Protein AF-A0A381ZW66-F1 (afdb_monomer_lite)

Foldseek 3Di:
DPPPPPDAAEAEEQDDDPVVQVVCVVVPHPYYDHPPDDPVVVVVSVC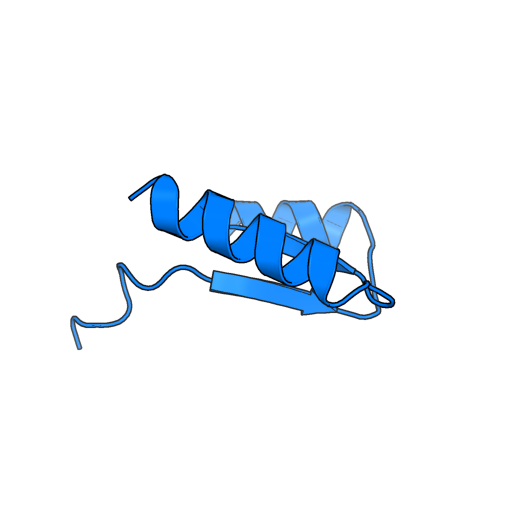VVVVVD

InterPro domains:
  IPR001789 Signal transduction response regulator, receiver domain [PF00072] (5-47)
  IPR001789 Signal transduction response regulator, receiver domain [PS50110] (1-50)
  IPR011006 CheY-like superfamily [SSF52172] (5-51)
  IPR039420 Transcriptional regulatory protein WalR-like [PTHR48111] (5-50)

Organism: NCBI:txid408172

Radius of gyration: 11.86 Å; chains: 1; bounding box: 27×31×26 Å

pLDDT: mean 88.48, std 10.67, range [52.09, 96.0]

Structure (mmCIF, N/CA/C/O backbone):
data_AF-A0A381ZW66-F1
#
_entry.id   AF-A0A381ZW66-F1
#
loop_
_atom_site.group_PDB
_atom_site.id
_atom_site.type_symbol
_atom_site.label_atom_id
_atom_site.label_alt_id
_atom_site.label_comp_id
_atom_site.label_asym_id
_atom_site.label_entity_id
_atom_site.label_seq_id
_atom_site.pdbx_PDB_ins_code
_atom_site.Cartn_x
_atom_site.Cartn_y
_atom_site.Cartn_z
_atom_site.occupancy
_atom_site.B_iso_or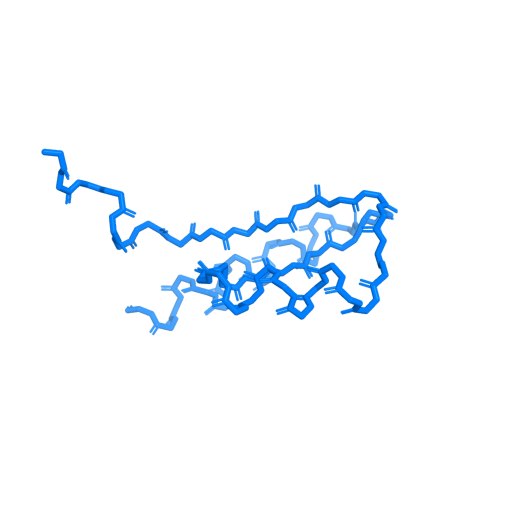_equiv
_atom_site.auth_seq_id
_atom_site.auth_comp_id
_atom_site.auth_asym_id
_atom_site.auth_atom_id
_atom_site.pdbx_PDB_model_num
ATOM 1 N N . MET A 1 1 ? -14.985 19.828 2.209 1.00 54.22 1 MET A N 1
ATOM 2 C CA . MET A 1 1 ? 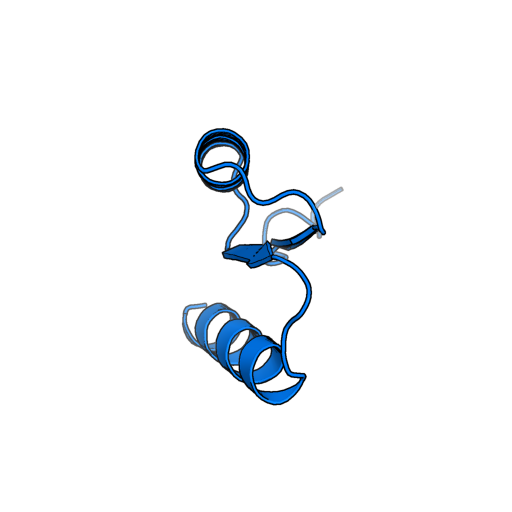-14.170 18.859 1.445 1.00 54.22 1 MET A CA 1
ATOM 3 C C . MET A 1 1 ? -13.089 18.348 2.394 1.00 54.22 1 MET A C 1
ATOM 5 O O . MET A 1 1 ? -11.937 18.687 2.236 1.00 54.22 1 MET A O 1
ATOM 9 N N . GLU A 1 2 ? -13.489 17.634 3.451 1.00 60.22 2 GLU A N 1
ATOM 10 C CA . GLU A 1 2 ? -12.682 17.498 4.689 1.00 60.22 2 GLU A CA 1
ATOM 11 C C . GLU A 1 2 ? -12.424 16.028 5.071 1.00 60.22 2 GLU A C 1
ATOM 13 O O . GLU A 1 2 ? -11.873 15.728 6.116 1.00 60.22 2 GLU A O 1
ATOM 18 N N . LYS A 1 3 ? -12.856 15.073 4.235 1.00 61.59 3 LYS A N 1
ATOM 19 C CA . LYS A 1 3 ? -12.876 13.641 4.586 1.00 61.59 3 LYS A CA 1
ATOM 20 C C . LYS A 1 3 ? -11.747 12.803 3.986 1.00 61.59 3 LYS A C 1
ATOM 22 O O . LYS A 1 3 ? -11.674 11.620 4.285 1.00 61.59 3 LYS A O 1
ATOM 27 N N . LEU A 1 4 ? -10.913 13.385 3.125 1.00 76.56 4 LEU A N 1
ATOM 28 C CA . LEU A 1 4 ? -9.863 12.643 2.419 1.00 76.56 4 LEU A CA 1
ATOM 29 C C . LEU A 1 4 ? -8.479 12.806 3.048 1.00 76.56 4 LEU A C 1
ATOM 31 O O . LEU A 1 4 ? -7.645 11.938 2.842 1.00 76.56 4 LEU A O 1
ATOM 35 N N . GLU A 1 5 ? -8.241 13.862 3.831 1.00 79.19 5 GLU A N 1
ATOM 36 C CA . GLU A 1 5 ? -6.899 14.166 4.350 1.00 79.19 5 GLU A CA 1
ATOM 37 C C . GLU A 1 5 ? -6.342 13.078 5.276 1.00 79.19 5 GLU A C 1
ATOM 39 O O . GLU A 1 5 ? -5.141 12.843 5.285 1.00 79.19 5 GLU A O 1
ATOM 44 N N . SER A 1 6 ? -7.207 12.377 6.012 1.00 84.31 6 SER A N 1
ATOM 45 C CA . SER A 1 6 ? -6.813 11.290 6.915 1.00 84.31 6 SER A CA 1
ATOM 46 C C . SER A 1 6 ? -7.007 9.891 6.331 1.00 84.31 6 SER A C 1
ATOM 48 O O . SER A 1 6 ? -6.788 8.908 7.034 1.00 84.31 6 SER A O 1
ATOM 50 N N . THR A 1 7 ? -7.458 9.764 5.078 1.00 90.50 7 THR A N 1
ATOM 51 C CA . THR A 1 7 ? -7.672 8.444 4.469 1.00 90.50 7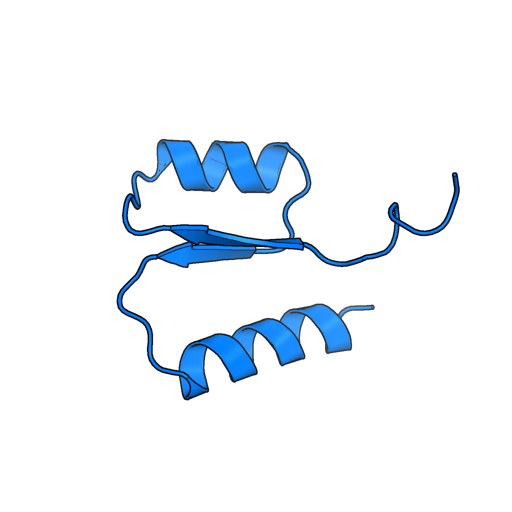 THR A CA 1
ATOM 52 C C . THR A 1 7 ? -6.333 7.887 3.985 1.00 90.50 7 THR A C 1
ATOM 54 O O . THR A 1 7 ? -5.748 8.488 3.084 1.00 90.50 7 THR A O 1
ATOM 57 N N . PRO A 1 8 ? -5.853 6.739 4.499 1.00 93.00 8 PRO A N 1
ATOM 58 C CA . PRO A 1 8 ? -4.592 6.180 4.036 1.00 93.00 8 PRO A CA 1
ATOM 59 C C . PRO A 1 8 ? -4.659 5.735 2.571 1.00 93.00 8 PRO A C 1
ATOM 61 O O . PRO A 1 8 ? -5.655 5.157 2.124 1.00 93.00 8 PRO A O 1
ATOM 64 N N . VAL A 1 9 ? -3.583 5.972 1.824 1.00 93.38 9 VAL A N 1
ATOM 65 C CA . VAL A 1 9 ? -3.483 5.700 0.387 1.00 93.38 9 VAL A CA 1
ATOM 66 C C . VAL A 1 9 ? -2.384 4.678 0.112 1.00 93.38 9 VAL A C 1
ATOM 68 O O . VAL A 1 9 ? -1.221 4.889 0.445 1.00 93.38 9 VAL A O 1
ATOM 71 N N . VAL A 1 10 ? -2.748 3.587 -0.565 1.00 93.75 10 VAL A N 1
ATOM 72 C CA . VAL A 1 10 ? -1.811 2.562 -1.050 1.00 93.75 10 VAL A CA 1
ATOM 73 C C . VAL A 1 10 ? -1.859 2.503 -2.570 1.00 93.75 10 VAL A C 1
ATOM 75 O O . VAL A 1 10 ? -2.927 2.311 -3.156 1.00 93.75 10 VAL A O 1
ATOM 78 N N . ILE A 1 11 ? -0.702 2.620 -3.218 1.00 94.19 11 ILE A N 1
ATOM 79 C CA . ILE A 1 11 ? -0.591 2.553 -4.680 1.00 94.19 11 ILE A CA 1
ATOM 80 C C . ILE A 1 11 ? -0.300 1.116 -5.124 1.00 94.19 11 ILE A C 1
ATOM 82 O O . ILE A 1 11 ? 0.604 0.468 -4.604 1.00 94.19 11 ILE A O 1
ATOM 86 N N . LEU A 1 12 ? -1.055 0.621 -6.114 1.00 93.88 12 LEU A N 1
ATOM 87 C CA . LEU A 1 12 ? -0.921 -0.732 -6.665 1.00 93.88 12 LEU A CA 1
ATOM 88 C C . LEU A 1 12 ? -0.644 -0.701 -8.169 1.00 93.88 12 LEU A C 1
ATOM 90 O O . LEU A 1 12 ? -1.553 -0.457 -8.965 1.00 93.88 12 LEU A O 1
ATOM 94 N N . THR A 1 13 ? 0.572 -1.045 -8.579 1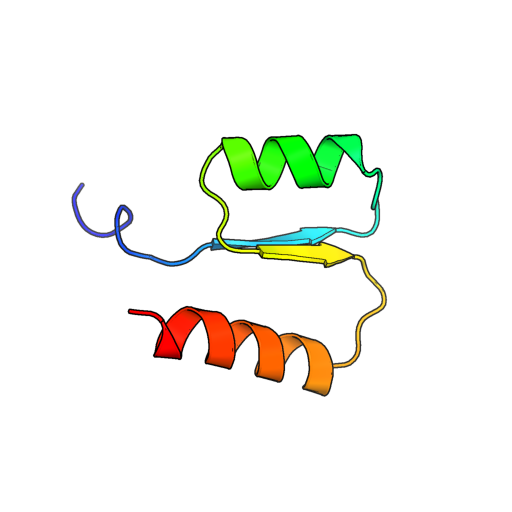.00 91.44 13 THR A N 1
ATOM 95 C CA . THR A 1 13 ? 1.027 -0.881 -9.973 1.00 91.44 13 THR A CA 1
ATOM 96 C C . THR A 1 13 ? 1.749 -2.117 -10.508 1.00 91.44 13 THR A C 1
ATOM 98 O O . THR A 1 13 ? 2.286 -2.900 -9.737 1.00 91.44 13 THR A O 1
ATOM 101 N N . ALA A 1 14 ? 1.725 -2.342 -11.823 1.00 90.81 14 ALA A N 1
ATOM 102 C CA . ALA A 1 14 ? 2.574 -3.348 -12.474 1.00 90.81 14 ALA A CA 1
ATOM 103 C C . ALA A 1 14 ? 3.984 -2.807 -12.782 1.00 90.81 14 ALA A C 1
ATOM 105 O O . ALA A 1 14 ? 4.912 -3.587 -12.968 1.00 90.81 14 ALA A O 1
ATOM 106 N N . GLU A 1 15 ? 4.137 -1.483 -12.810 1.00 81.00 15 GLU A N 1
ATOM 107 C CA . GLU A 1 15 ? 5.397 -0.784 -13.034 1.00 81.00 15 GLU A CA 1
ATOM 108 C C . GLU A 1 15 ? 5.998 -0.386 -11.687 1.00 81.00 15 GLU A C 1
ATOM 110 O O . GLU A 1 15 ? 5.370 0.309 -10.894 1.00 81.00 15 GLU A O 1
ATOM 115 N N . GLY A 1 16 ? 7.174 -0.931 -11.392 1.00 80.31 16 GLY A N 1
ATOM 116 C CA . GLY A 1 16 ? 7.771 -0.914 -10.064 1.00 80.31 16 GLY A CA 1
ATOM 117 C C . GLY A 1 16 ? 9.130 -0.253 -10.012 1.00 80.31 16 GLY A C 1
ATOM 118 O O . GLY A 1 16 ? 9.991 -0.764 -9.299 1.00 80.31 16 GLY A O 1
ATOM 119 N N . GLN A 1 17 ? 9.355 0.796 -10.804 1.00 89.75 17 GLN A N 1
ATOM 120 C CA . GLN A 1 17 ? 10.640 1.481 -10.778 1.00 89.75 17 GLN A CA 1
ATOM 121 C C . GLN A 1 17 ? 10.838 2.136 -9.406 1.00 89.75 17 GLN A C 1
ATOM 123 O O . GLN A 1 17 ? 9.894 2.656 -8.803 1.00 89.75 17 GLN A O 1
ATOM 128 N N . ASP A 1 18 ? 12.074 2.133 -8.906 1.00 86.94 18 ASP A N 1
ATOM 129 C CA . ASP A 1 18 ? 12.391 2.737 -7.607 1.00 86.94 18 ASP A CA 1
ATOM 130 C C . ASP A 1 18 ? 12.034 4.232 -7.571 1.00 86.94 18 ASP A C 1
ATOM 132 O O . ASP A 1 18 ? 11.617 4.756 -6.536 1.00 86.94 18 ASP A O 1
ATOM 136 N N . THR A 1 19 ? 12.121 4.903 -8.722 1.00 92.06 19 THR A N 1
ATOM 137 C CA . THR A 1 19 ? 11.715 6.300 -8.905 1.00 92.06 19 THR A CA 1
ATOM 138 C C . THR A 1 19 ? 10.229 6.509 -8.633 1.00 92.06 19 THR A C 1
ATOM 140 O O . THR A 1 19 ? 9.878 7.423 -7.890 1.00 92.06 19 THR A O 1
ATOM 143 N N . ASP A 1 20 ? 9.359 5.639 -9.149 1.00 92.00 20 ASP A N 1
ATOM 144 C CA . ASP A 1 20 ? 7.904 5.760 -8.985 1.00 92.00 20 ASP A CA 1
ATOM 145 C C . ASP A 1 20 ? 7.499 5.577 -7.524 1.00 92.00 20 ASP A C 1
ATOM 147 O O . ASP A 1 20 ? 6.667 6.316 -6.991 1.00 92.00 20 ASP A O 1
ATOM 151 N N . ARG A 1 21 ? 8.147 4.621 -6.850 1.00 91.75 21 ARG A N 1
ATOM 152 C CA . ARG A 1 21 ? 7.963 4.385 -5.419 1.00 91.75 21 ARG A CA 1
ATOM 153 C C . ARG A 1 21 ? 8.386 5.601 -4.599 1.00 91.75 21 ARG A C 1
ATOM 155 O O . ARG A 1 21 ? 7.638 6.033 -3.725 1.00 91.75 21 ARG A O 1
ATOM 162 N N . GLN A 1 22 ? 9.560 6.164 -4.881 1.00 93.50 22 GLN A N 1
ATOM 163 C CA . GLN A 1 22 ? 10.065 7.336 -4.167 1.00 93.50 22 GLN A CA 1
ATOM 164 C C . GLN A 1 22 ? 9.135 8.544 -4.347 1.00 93.50 22 GLN A C 1
ATOM 166 O O . GLN A 1 22 ? 8.821 9.237 -3.375 1.00 93.50 22 GLN A O 1
ATOM 171 N N . THR A 1 23 ? 8.660 8.776 -5.574 1.00 94.38 23 THR A N 1
ATOM 172 C CA . THR A 1 23 ? 7.723 9.859 -5.884 1.00 94.38 23 THR A CA 1
ATOM 173 C C . THR A 1 23 ? 6.392 9.668 -5.163 1.00 94.38 23 THR A C 1
ATOM 175 O O . THR A 1 23 ? 5.924 10.601 -4.516 1.00 94.38 23 THR A O 1
ATOM 178 N N . ALA A 1 24 ? 5.811 8.468 -5.201 1.00 92.69 24 ALA A N 1
ATOM 179 C CA . ALA A 1 24 ? 4.554 8.159 -4.522 1.00 92.69 24 ALA A CA 1
ATOM 180 C C . ALA A 1 24 ? 4.595 8.467 -3.020 1.00 92.69 24 ALA A C 1
ATOM 182 O O . ALA A 1 24 ? 3.714 9.152 -2.501 1.00 92.69 24 ALA A O 1
ATOM 183 N N . LEU A 1 25 ? 5.641 7.996 -2.336 1.00 92.38 25 LEU A N 1
ATOM 184 C CA . LEU A 1 25 ? 5.808 8.216 -0.899 1.00 92.38 25 LEU A CA 1
ATOM 185 C C . LEU A 1 25 ? 6.026 9.702 -0.582 1.00 92.38 25 LEU A C 1
ATOM 187 O O . LEU A 1 25 ? 5.464 10.225 0.374 1.00 92.38 25 LEU A O 1
ATOM 191 N N . THR A 1 26 ? 6.778 10.413 -1.427 1.00 94.94 26 THR A N 1
ATOM 192 C CA . THR A 1 26 ? 7.016 11.859 -1.269 1.00 94.94 26 THR A CA 1
ATOM 193 C C . THR A 1 26 ? 5.736 12.683 -1.440 1.00 94.94 26 THR A C 1
ATOM 195 O O . THR A 1 26 ? 5.573 13.710 -0.787 1.00 94.94 26 THR A O 1
ATOM 198 N N . LEU A 1 27 ? 4.815 12.236 -2.297 1.00 93.88 27 LEU A N 1
ATOM 199 C CA . LEU A 1 27 ? 3.523 12.888 -2.532 1.00 93.88 27 LEU A CA 1
ATOM 200 C C . LEU A 1 27 ? 2.468 12.571 -1.456 1.00 93.88 27 LEU A C 1
ATOM 202 O O . LEU A 1 27 ? 1.354 13.084 -1.544 1.00 93.88 27 LEU A O 1
ATOM 206 N N . GLY A 1 28 ? 2.806 11.757 -0.451 1.00 91.06 28 GLY A N 1
ATOM 207 C CA . GLY A 1 28 ? 1.928 11.448 0.680 1.00 91.06 28 GLY A CA 1
ATOM 208 C C . GLY A 1 28 ? 1.197 10.108 0.590 1.00 91.06 28 GLY A C 1
ATOM 209 O O . GLY A 1 28 ? 0.253 9.892 1.344 1.00 91.06 28 GLY A O 1
ATOM 210 N N . ALA A 1 29 ? 1.602 9.196 -0.302 1.00 93.56 29 ALA A N 1
ATOM 211 C CA . ALA A 1 29 ? 1.131 7.815 -0.218 1.00 93.56 29 ALA A CA 1
ATOM 212 C C . ALA A 1 29 ? 1.716 7.122 1.024 1.00 93.56 29 ALA A C 1
ATOM 214 O O . ALA A 1 29 ? 2.893 7.294 1.340 1.00 93.56 29 ALA A O 1
ATOM 215 N N . ASN A 1 30 ? 0.916 6.289 1.686 1.00 94.31 30 ASN A N 1
ATOM 216 C CA . ASN A 1 30 ? 1.357 5.498 2.835 1.00 94.31 30 ASN A CA 1
ATOM 217 C C . ASN A 1 30 ? 2.175 4.278 2.399 1.00 94.31 30 ASN A C 1
ATOM 219 O O . ASN A 1 30 ? 3.126 3.901 3.074 1.00 94.31 30 ASN A O 1
ATOM 223 N N . ASP A 1 31 ? 1.821 3.656 1.269 1.00 93.56 31 ASP A N 1
ATOM 224 C CA . ASP A 1 31 ? 2.567 2.514 0.736 1.00 93.56 31 ASP A CA 1
ATOM 225 C C . ASP A 1 31 ? 2.462 2.419 -0.794 1.00 93.56 31 ASP A C 1
ATOM 227 O O . ASP A 1 31 ? 1.565 2.973 -1.440 1.00 93.56 31 ASP A O 1
ATOM 231 N N . PHE A 1 32 ? 3.398 1.681 -1.378 1.00 94.31 32 PHE A N 1
ATOM 232 C CA . PHE A 1 32 ? 3.507 1.415 -2.802 1.00 94.31 32 PHE A CA 1
ATOM 233 C C . PHE A 1 32 ? 3.843 -0.061 -3.007 1.00 94.31 32 PHE A C 1
ATOM 235 O O . PHE A 1 32 ? 4.901 -0.544 -2.591 1.00 94.31 32 PHE A O 1
ATOM 242 N N . LEU A 1 33 ? 2.957 -0.785 -3.686 1.00 93.19 33 LEU A N 1
ATOM 243 C CA . LEU A 1 33 ? 3.068 -2.222 -3.877 1.00 93.19 33 LEU A CA 1
ATOM 244 C C . LEU A 1 33 ? 2.966 -2.596 -5.358 1.00 93.19 33 LEU A C 1
ATOM 246 O O . LEU A 1 33 ? 2.001 -2.290 -6.060 1.00 93.19 33 LEU A O 1
ATOM 250 N N . THR A 1 34 ? 3.971 -3.331 -5.821 1.00 93.88 34 THR A N 1
ATOM 251 C CA . THR A 1 34 ? 4.048 -3.818 -7.193 1.00 93.88 34 THR A CA 1
ATOM 252 C C . THR A 1 34 ? 3.305 -5.139 -7.366 1.00 93.88 34 THR A C 1
ATOM 254 O O . THR A 1 34 ? 3.298 -6.007 -6.488 1.00 93.88 34 THR A O 1
ATOM 257 N N . LYS A 1 35 ? 2.654 -5.296 -8.517 1.00 93.81 35 LYS A N 1
ATOM 258 C CA . LYS A 1 35 ? 2.015 -6.529 -8.974 1.00 93.81 35 LYS A CA 1
ATOM 259 C C . LYS A 1 35 ? 3.061 -7.410 -9.678 1.00 93.81 35 LYS A C 1
ATOM 261 O O . LYS A 1 35 ? 3.915 -6.872 -10.375 1.00 93.81 35 LYS A O 1
ATOM 266 N N . PRO A 1 36 ? 2.962 -8.747 -9.569 1.00 93.75 36 PRO A N 1
ATOM 267 C CA . PRO A 1 36 ? 1.958 -9.490 -8.812 1.00 93.75 36 PRO A CA 1
ATOM 268 C C . PRO A 1 36 ? 2.261 -9.518 -7.306 1.00 93.75 36 PRO A C 1
ATOM 270 O O . PRO A 1 36 ? 3.407 -9.628 -6.879 1.00 93.75 36 PRO A O 1
ATOM 273 N N . PHE A 1 37 ? 1.209 -9.491 -6.490 1.00 91.62 37 PHE A N 1
ATOM 274 C CA . PHE A 1 37 ? 1.299 -9.672 -5.042 1.00 91.62 37 PHE A CA 1
ATOM 275 C C . PHE A 1 37 ? 0.303 -10.728 -4.571 1.00 91.62 37 PHE A C 1
ATOM 277 O O . PHE A 1 37 ? -0.723 -10.971 -5.206 1.00 91.62 37 PHE A O 1
ATOM 284 N N . SER A 1 38 ? 0.591 -11.352 -3.429 1.00 96.00 38 SER A N 1
ATOM 285 C CA . SER A 1 38 ? -0.368 -12.253 -2.796 1.00 96.00 38 SER A CA 1
ATOM 286 C C . SER A 1 38 ? -1.414 -11.453 -2.005 1.00 96.00 38 SER A C 1
ATOM 288 O O . SER A 1 38 ? -1.071 -10.433 -1.398 1.00 96.00 38 SER A O 1
ATOM 290 N N . PRO A 1 39 ? -2.671 -11.927 -1.917 1.00 94.94 39 PRO A N 1
ATOM 291 C CA . PRO A 1 39 ? -3.686 -11.300 -1.068 1.00 94.94 39 PRO A CA 1
ATOM 292 C C . PRO A 1 39 ? -3.241 -11.172 0.394 1.00 94.94 39 PRO A C 1
ATOM 294 O O . PRO A 1 39 ? -3.497 -10.162 1.038 1.00 94.94 39 PRO A O 1
ATOM 297 N N . LYS A 1 40 ? -2.498 -12.166 0.906 1.00 95.50 40 LYS A N 1
ATOM 298 C CA . LYS A 1 40 ? -1.933 -12.131 2.263 1.00 95.50 40 LYS A CA 1
ATOM 299 C C . LYS A 1 40 ? -0.955 -10.969 2.456 1.00 95.50 40 LYS A C 1
ATOM 301 O O . LYS A 1 40 ? -1.002 -10.324 3.497 1.00 95.50 40 LYS A O 1
ATOM 306 N N . LYS A 1 41 ? -0.100 -10.690 1.462 1.00 93.12 41 LYS A N 1
ATOM 307 C CA . LYS A 1 41 ? 0.850 -9.567 1.507 1.00 93.12 41 LYS A CA 1
ATOM 308 C C . LYS A 1 41 ? 0.112 -8.230 1.544 1.00 93.12 41 LYS A C 1
ATOM 310 O O . LYS A 1 41 ? 0.444 -7.396 2.374 1.00 93.12 41 LYS A O 1
ATOM 315 N N . LEU A 1 42 ? -0.910 -8.057 0.703 1.00 94.25 42 LEU A N 1
ATOM 316 C CA . LEU A 1 42 ? -1.725 -6.839 0.705 1.00 94.25 42 LEU A CA 1
ATOM 317 C C . LEU A 1 42 ? -2.441 -6.638 2.050 1.00 94.25 42 LEU A C 1
ATOM 319 O O . LEU A 1 42 ? -2.385 -5.553 2.614 1.00 94.25 42 LEU A O 1
ATOM 323 N N . LEU A 1 43 ? -3.060 -7.689 2.597 1.00 95.06 43 LEU A N 1
ATOM 324 C CA . LEU A 1 43 ? -3.741 -7.613 3.894 1.00 95.06 43 LEU A CA 1
ATOM 325 C C . LEU A 1 43 ? -2.790 -7.255 5.041 1.00 95.06 43 LEU A C 1
ATOM 327 O O . LEU A 1 43 ? -3.185 -6.511 5.931 1.00 95.06 43 LEU A O 1
ATOM 331 N N . ALA A 1 44 ? -1.558 -7.772 5.032 1.00 94.50 44 ALA A N 1
ATOM 332 C CA . ALA A 1 44 ? -0.560 -7.424 6.041 1.00 94.50 44 ALA A CA 1
ATOM 333 C C . ALA A 1 44 ? -0.190 -5.933 5.985 1.00 94.50 44 ALA A C 1
ATOM 335 O O . ALA A 1 44 ? -0.176 -5.286 7.024 1.00 94.50 44 ALA A O 1
ATOM 336 N N . ARG A 1 45 ? 0.016 -5.383 4.778 1.00 93.44 45 ARG A N 1
ATOM 337 C CA . ARG A 1 45 ? 0.296 -3.950 4.579 1.00 93.44 45 ARG A CA 1
ATOM 338 C C . ARG A 1 45 ? -0.857 -3.057 5.014 1.00 93.44 45 ARG A C 1
ATOM 340 O O . ARG A 1 45 ? -0.641 -2.068 5.692 1.00 93.44 45 ARG A O 1
ATOM 347 N N . ILE A 1 46 ? -2.089 -3.427 4.663 1.00 94.00 46 ILE A N 1
ATOM 348 C CA . ILE A 1 46 ? -3.272 -2.661 5.074 1.00 94.00 46 ILE A CA 1
ATOM 349 C C . ILE A 1 46 ? -3.385 -2.622 6.602 1.00 94.00 46 ILE A C 1
ATOM 351 O O . ILE A 1 46 ? -3.681 -1.569 7.149 1.00 94.00 46 ILE A O 1
ATOM 355 N N . LYS A 1 47 ? -3.139 -3.745 7.288 1.00 94.06 47 LYS A N 1
ATOM 356 C CA . LYS A 1 47 ? -3.144 -3.778 8.758 1.00 94.06 47 LYS A CA 1
ATOM 357 C C . LYS A 1 47 ? -2.066 -2.877 9.349 1.00 94.06 47 LYS A C 1
ATOM 359 O O . LYS A 1 47 ? -2.395 -2.057 10.183 1.00 94.06 47 LYS A O 1
ATOM 364 N N . GLU A 1 48 ? -0.832 -2.982 8.857 1.00 93.62 48 GLU A N 1
ATOM 365 C CA . GLU A 1 48 ? 0.294 -2.135 9.280 1.00 93.62 48 GLU A CA 1
ATOM 366 C C . GLU A 1 48 ? -0.059 -0.639 9.199 1.00 93.62 48 GLU A C 1
ATOM 368 O O . GLU A 1 48 ? 0.126 0.086 10.165 1.00 93.62 48 GLU A O 1
ATOM 373 N N . ILE A 1 49 ? -0.678 -0.207 8.096 1.00 92.19 49 ILE A N 1
ATOM 374 C CA . ILE A 1 49 ? -1.064 1.196 7.881 1.00 92.19 49 ILE A CA 1
ATOM 375 C C . ILE A 1 49 ? -2.237 1.631 8.766 1.00 92.19 49 ILE A C 1
ATOM 377 O O . ILE A 1 49 ? -2.281 2.779 9.191 1.00 92.19 49 ILE A O 1
ATOM 381 N N . LEU A 1 50 ? -3.222 0.760 8.997 1.00 90.94 50 LEU A N 1
ATOM 382 C CA . LEU A 1 50 ? -4.389 1.096 9.819 1.00 90.94 50 LEU A CA 1
ATOM 383 C C . LEU A 1 50 ? -4.091 1.033 11.321 1.00 90.94 50 LEU A C 1
ATOM 385 O O . LEU A 1 50 ? -4.741 1.742 12.079 1.00 90.94 50 LEU A O 1
ATOM 389 N N . ASP A 1 51 ? -3.138 0.196 11.733 1.00 86.81 51 ASP A N 1
ATOM 390 C CA . ASP A 1 51 ? -2.711 0.053 13.127 1.00 86.81 51 ASP A CA 1
ATOM 391 C C . ASP A 1 51 ? -1.716 1.164 13.544 1.00 86.81 51 ASP A C 1
ATOM 393 O O . ASP A 1 51 ? -1.516 1.384 14.737 1.00 86.81 51 ASP A O 1
ATOM 397 N N . GLU A 1 52 ? -1.098 1.872 12.587 1.00 63.31 52 GLU A N 1
ATOM 398 C CA . GLU A 1 52 ? -0.227 3.040 12.827 1.00 63.31 52 GLU A CA 1
ATOM 399 C C . GLU A 1 52 ? -0.989 4.353 13.126 1.00 63.31 52 GLU A C 1
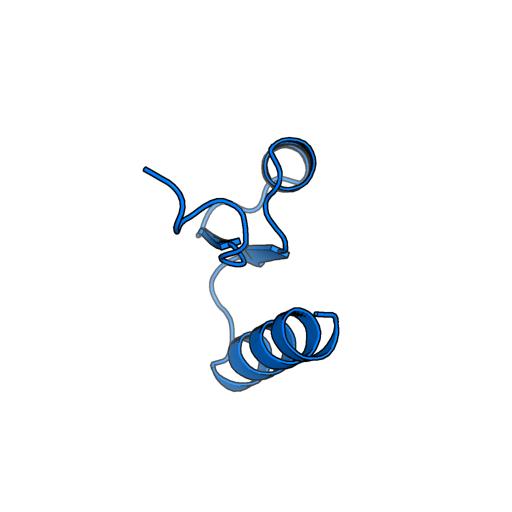ATOM 401 O O . GLU A 1 52 ? -0.345 5.347 13.477 1.00 63.31 52 GLU A O 1
ATOM 406 N N . VAL A 1 53 ? -2.327 4.378 13.008 1.00 52.09 53 VAL A N 1
ATOM 407 C CA . VAL A 1 53 ? -3.181 5.584 13.151 1.00 52.09 53 VAL A CA 1
ATOM 408 C C . VAL A 1 53 ? -3.951 5.615 14.469 1.00 52.09 53 VAL A C 1
ATOM 410 O O . VAL A 1 53 ? -4.574 4.593 14.830 1.00 52.09 53 VAL A O 1
#

Sequence (53 aa):
MEKLESTPVVILTAEGQDTDRQTALTLGANDFLTKPFSPKKLLARIKEILDEV

Secondary structure (DSSP, 8-state):
--SSTTS--EEEES---HHHHHHHHHTT-SEEEESS--HHHHHHHHHHHHHT-